Protein AF-A0A5K0VWE5-F1 (afdb_monomer)

InterPro domains:
  IPR002036 Endoribonuclease YbeY [PF02130] (39-75)
  IPR002036 Endoribonuclease YbeY [PTHR46986] (1-84)
  IPR023091 Metalloprotease catalytic domain superfamily, predicted [G3DSA:3.40.390.30] (9-81)

Foldseek 3Di:
DLVVCCVVPVVVSVVVVVVVQQPDQDDDPDPVCRDPVPDPDDDDDDDDDDFVVQLVVCCVPVVHNGGDPDDDDDPDDPPPPPDD

Solvent-accessible surface area (backbone atoms only — not comparable to full-atom values): 5777 Å² total; per-residue (Å²): 107,67,72,56,38,41,75,76,39,47,70,60,36,48,51,56,55,57,68,52,51,83,84,51,94,78,85,55,96,53,78,87,59,82,58,80,83,78,49,82,73,86,88,86,88,86,83,91,76,52,61,74,58,41,15,54,51,32,26,77,74,70,73,35,90,47,60,64,97,76,84,88,80,83,86,78,57,91,91,65,80,74,84,116

Radius of gyration: 14.91 Å; Cα contacts (8 Å, |Δi|>4): 43; chains: 1; bounding box: 30×31×34 Å

Mean predicted aligned error: 7.38 Å

Sequence (84 aa):
SIAEILRLNAPMAMKIAFDGLKDSDYKTRDRTINDVGNFEKAELSIMLCNDNFIRKLNKDWRDEDHATDVLSMSQHIPGFDLPI

Organism: NCBI:txid210225

Secondary structure (DSSP, 8-state):
-HHHHHHH-HHHHHHHHHHTTTT-----SSTT-S-GGG-S----------HHHHHHHHHHHHS--S--S--------TT-----

pLDDT: mean 79.77, std 12.22, range [45.62, 97.88]

Structure (mmCIF, N/CA/C/O backbone):
data_AF-A0A5K0VWE5-F1
#
_entry.id   AF-A0A5K0VWE5-F1
#
loop_
_atom_site.group_PDB
_atom_site.id
_atom_site.type_symbol
_atom_site.label_atom_id
_atom_site.label_alt_id
_atom_site.label_comp_id
_atom_site.label_asym_id
_atom_site.label_entity_id
_atom_site.label_seq_id
_atom_site.pdbx_PDB_ins_code
_atom_site.Cartn_x
_atom_site.Cartn_y
_atom_site.Cartn_z
_atom_site.occupancy
_atom_site.B_iso_or_equiv
_atom_site.auth_seq_id
_atom_site.auth_comp_id
_atom_site.auth_asym_id
_atom_site.auth_atom_id
_atom_site.pdbx_PDB_model_num
ATOM 1 N N . SER A 1 1 ? 4.149 15.610 3.302 1.00 66.31 1 SER A N 1
ATOM 2 C CA . SER A 1 1 ? 3.663 14.239 3.009 1.00 66.31 1 SER A CA 1
ATOM 3 C C . SER A 1 1 ? 4.015 13.299 4.162 1.00 66.31 1 SER A C 1
ATOM 5 O O . SER A 1 1 ? 5.057 1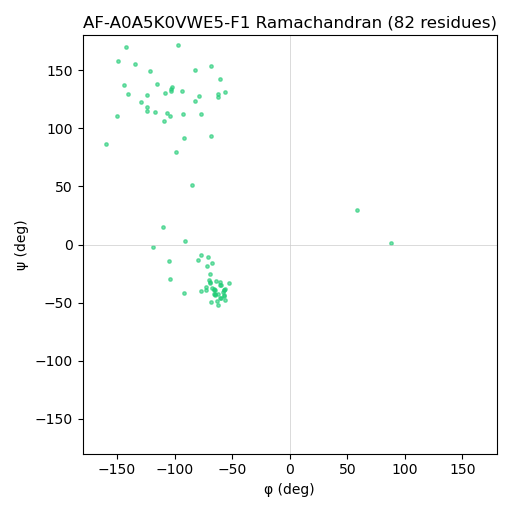3.500 4.776 1.00 66.31 1 SER A O 1
ATOM 7 N N . ILE A 1 2 ? 3.210 12.264 4.461 1.00 66.75 2 ILE A N 1
ATOM 8 C CA . ILE A 1 2 ? 3.577 11.210 5.442 1.00 66.75 2 ILE A CA 1
ATOM 9 C C . ILE A 1 2 ? 4.951 10.600 5.115 1.00 66.75 2 ILE A C 1
ATOM 11 O O . ILE A 1 2 ? 5.719 10.313 6.027 1.00 66.75 2 ILE A O 1
ATOM 15 N N . ALA A 1 3 ? 5.310 10.503 3.830 1.00 69.19 3 ALA A N 1
ATOM 16 C CA . ALA A 1 3 ? 6.623 10.033 3.385 1.00 69.19 3 ALA A CA 1
ATOM 17 C C . ALA A 1 3 ? 7.796 10.901 3.885 1.00 69.19 3 ALA A C 1
ATOM 19 O O . ALA A 1 3 ? 8.877 10.387 4.161 1.00 69.19 3 ALA A O 1
ATOM 20 N N . GLU A 1 4 ? 7.597 12.210 4.044 1.00 74.81 4 GLU A N 1
ATOM 21 C CA . GLU A 1 4 ? 8.627 13.115 4.573 1.00 74.81 4 GLU A CA 1
ATOM 22 C C . GLU A 1 4 ? 8.755 12.971 6.091 1.00 74.81 4 GLU A C 1
ATOM 24 O O . GLU A 1 4 ? 9.866 12.923 6.613 1.00 74.81 4 GLU A O 1
ATOM 29 N N . ILE A 1 5 ? 7.628 12.816 6.796 1.00 79.62 5 ILE A N 1
ATOM 30 C CA . ILE A 1 5 ? 7.627 12.569 8.244 1.00 79.62 5 ILE A CA 1
ATOM 31 C C . ILE A 1 5 ? 8.255 11.203 8.539 1.00 79.62 5 ILE A C 1
ATOM 33 O O . ILE A 1 5 ? 9.042 11.096 9.470 1.00 79.62 5 ILE A O 1
ATOM 37 N N . LEU A 1 6 ? 8.002 10.184 7.711 1.00 78.12 6 LEU A N 1
ATOM 38 C CA . LEU A 1 6 ? 8.642 8.867 7.807 1.00 78.12 6 LEU A CA 1
ATOM 39 C C . LEU A 1 6 ? 10.172 8.945 7.744 1.00 78.12 6 LEU A C 1
ATOM 41 O O . LEU A 1 6 ? 10.844 8.230 8.483 1.00 78.12 6 LEU A O 1
ATOM 45 N N . ARG A 1 7 ? 10.726 9.818 6.891 1.00 78.06 7 ARG A N 1
ATOM 46 C CA . ARG A 1 7 ? 12.182 10.018 6.771 1.00 78.06 7 ARG A CA 1
ATOM 47 C C . ARG A 1 7 ? 12.791 10.707 7.992 1.00 78.06 7 ARG A C 1
ATOM 49 O O . ARG A 1 7 ? 13.953 10.467 8.296 1.00 78.06 7 ARG A O 1
ATOM 56 N N . LEU A 1 8 ? 12.028 11.567 8.664 1.00 84.50 8 LEU A N 1
ATOM 57 C CA . LEU A 1 8 ? 12.501 12.360 9.802 1.00 84.50 8 LEU A CA 1
ATOM 58 C C . LEU A 1 8 ? 12.261 11.662 11.147 1.00 84.50 8 LEU A C 1
ATOM 60 O O . LEU A 1 8 ? 13.104 11.720 12.037 1.00 84.50 8 LEU A O 1
ATOM 64 N N . ASN A 1 9 ? 11.094 11.038 11.314 1.00 85.88 9 ASN A N 1
ATOM 65 C CA . ASN A 1 9 ? 10.632 10.429 12.555 1.00 85.88 9 ASN A CA 1
ATOM 66 C C . ASN A 1 9 ? 9.534 9.387 12.269 1.00 85.88 9 ASN A C 1
ATOM 68 O O . ASN A 1 9 ? 8.334 9.680 12.311 1.00 85.88 9 ASN A O 1
ATOM 72 N N . ALA A 1 10 ? 9.958 8.153 11.987 1.00 80.81 10 ALA A N 1
ATOM 73 C CA . ALA A 1 10 ? 9.051 7.049 11.687 1.00 80.81 10 ALA A CA 1
ATOM 74 C C . ALA A 1 10 ? 8.016 6.772 12.804 1.00 80.81 10 ALA A C 1
ATOM 76 O O . ALA A 1 10 ? 6.838 6.651 12.466 1.00 80.81 10 ALA A O 1
ATOM 77 N N . PRO A 1 11 ? 8.370 6.750 14.110 1.00 83.31 11 PRO A N 1
ATOM 78 C CA . PRO A 1 11 ? 7.379 6.578 15.177 1.00 83.31 11 PRO A CA 1
ATOM 79 C C . PRO A 1 11 ? 6.266 7.636 15.172 1.00 83.31 11 PRO A C 1
ATOM 81 O O . PRO A 1 11 ? 5.090 7.298 15.303 1.00 83.31 11 PRO A O 1
ATOM 84 N N . MET A 1 12 ? 6.611 8.913 14.978 1.00 86.25 12 MET A N 1
ATO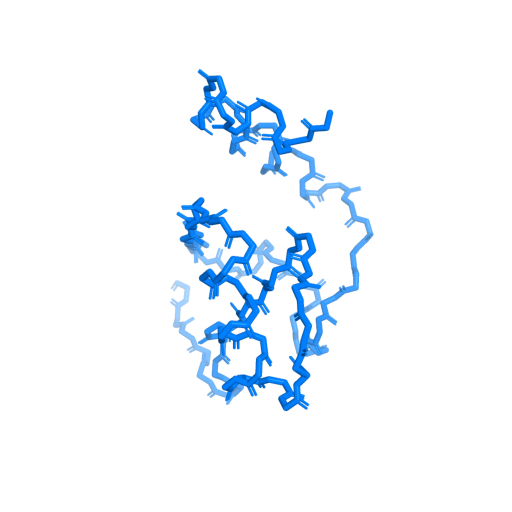M 85 C CA . MET A 1 12 ? 5.619 9.991 14.910 1.00 86.25 12 MET A CA 1
ATOM 86 C C . MET A 1 12 ? 4.717 9.849 13.678 1.00 86.25 12 MET A C 1
ATOM 88 O O . MET A 1 12 ? 3.502 10.006 13.788 1.00 86.25 12 MET A O 1
ATOM 92 N N . ALA A 1 13 ? 5.292 9.518 12.517 1.00 83.25 13 ALA A N 1
ATOM 93 C CA . ALA A 1 13 ? 4.520 9.267 11.303 1.00 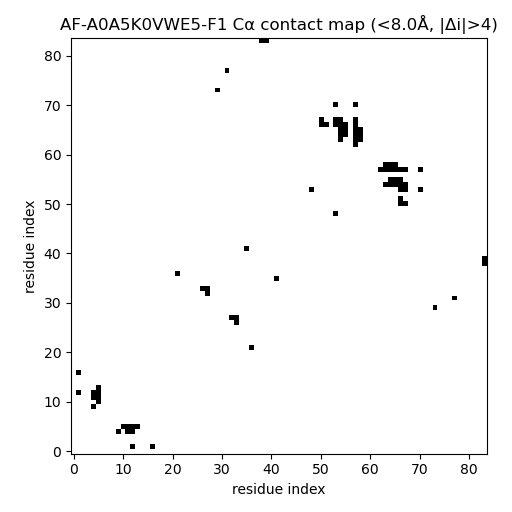83.25 13 ALA A CA 1
ATOM 94 C C . ALA A 1 13 ? 3.501 8.134 11.499 1.00 83.25 13 ALA A C 1
ATOM 96 O O . ALA A 1 13 ? 2.360 8.264 11.059 1.00 83.25 13 ALA A O 1
ATOM 97 N N . MET A 1 14 ? 3.893 7.058 12.196 1.00 81.31 14 MET A N 1
ATOM 98 C CA . MET A 1 14 ? 2.995 5.942 12.518 1.00 81.31 14 MET A CA 1
ATOM 99 C C . MET A 1 14 ? 1.851 6.393 13.411 1.00 81.31 14 MET A C 1
ATOM 101 O O . MET A 1 14 ? 0.697 6.122 13.099 1.00 81.31 14 MET A O 1
ATOM 105 N N . LYS A 1 15 ? 2.157 7.120 14.490 1.00 82.88 15 LYS A N 1
ATOM 106 C CA . LYS A 1 15 ? 1.133 7.626 15.405 1.00 82.88 15 LYS A CA 1
ATOM 107 C C . LYS A 1 15 ? 0.093 8.472 14.668 1.00 82.88 15 LYS A C 1
ATOM 109 O O . LYS A 1 15 ? -1.094 8.233 14.824 1.00 82.88 15 LYS A O 1
ATOM 114 N N . ILE A 1 16 ? 0.533 9.405 13.821 1.00 81.31 16 ILE A N 1
ATOM 115 C CA . ILE A 1 16 ? -0.371 10.256 13.032 1.00 81.31 16 ILE A CA 1
ATOM 116 C C . ILE A 1 16 ? -1.230 9.415 12.074 1.00 81.31 16 ILE A C 1
ATOM 118 O O . ILE A 1 16 ? -2.426 9.666 11.949 1.00 81.31 16 ILE A O 1
ATOM 122 N N . ALA A 1 17 ? -0.637 8.420 11.407 1.00 78.88 17 ALA A N 1
ATOM 123 C CA . ALA A 1 17 ? -1.362 7.550 10.484 1.00 78.88 17 ALA A CA 1
ATOM 124 C C . ALA A 1 17 ? -2.423 6.692 11.198 1.00 78.88 17 ALA A C 1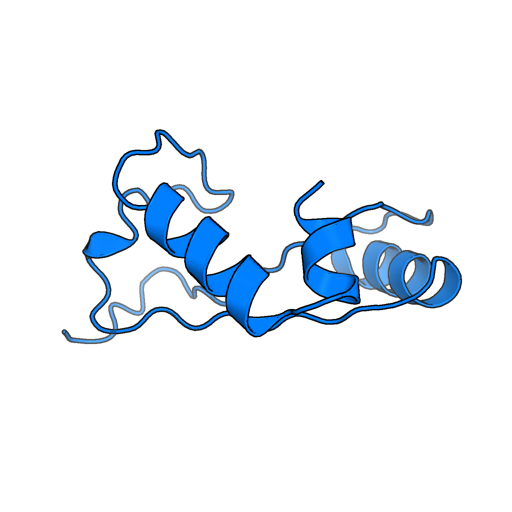
ATOM 126 O O . ALA A 1 17 ? -3.542 6.587 10.704 1.00 78.88 17 ALA A O 1
ATOM 127 N N . PHE A 1 18 ? -2.098 6.117 12.361 1.00 78.12 18 PHE A N 1
ATOM 128 C CA . PHE A 1 18 ? -3.038 5.303 13.139 1.00 78.12 18 PHE 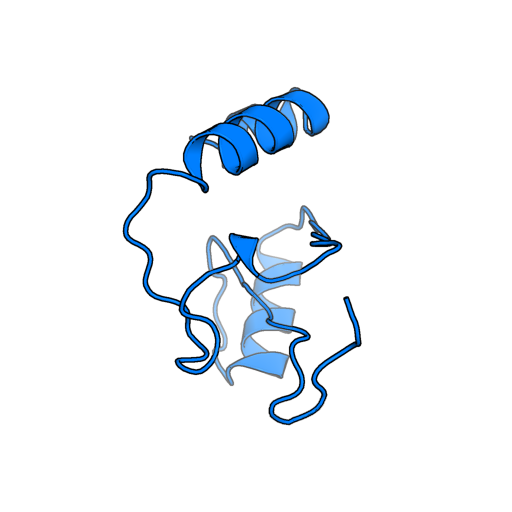A CA 1
ATOM 129 C C . PHE A 1 18 ? -4.123 6.135 13.827 1.00 78.12 18 PHE A C 1
ATOM 131 O O . PHE A 1 18 ? -5.282 5.727 13.804 1.00 78.12 18 PHE A O 1
ATOM 138 N N . ASP A 1 19 ? -3.785 7.313 14.367 1.00 78.88 19 ASP A N 1
ATOM 139 C CA . ASP A 1 19 ? -4.770 8.226 14.968 1.00 78.88 19 ASP A CA 1
ATOM 140 C C . ASP A 1 19 ? -5.835 8.637 13.92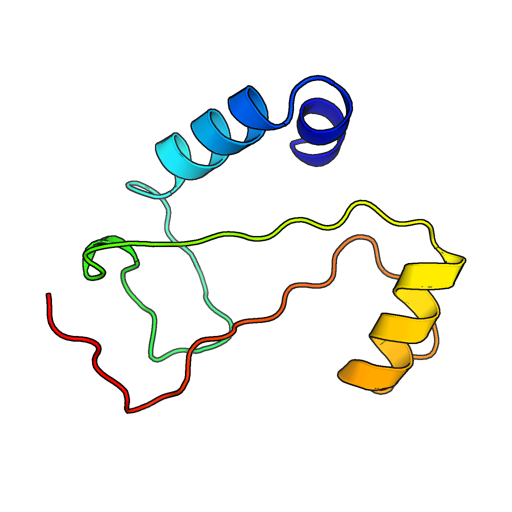7 1.00 78.88 19 ASP A C 1
ATOM 142 O O . ASP A 1 19 ? -7.010 8.756 14.260 1.00 78.88 19 ASP A O 1
ATOM 146 N N . GLY A 1 20 ? -5.449 8.793 12.653 1.00 75.44 20 GLY A N 1
ATOM 147 C CA . GLY A 1 20 ? -6.371 9.116 11.558 1.00 75.44 20 GLY A CA 1
ATOM 148 C C . GLY A 1 20 ? -7.175 7.938 10.991 1.00 75.44 20 GLY A C 1
ATOM 149 O O . GLY A 1 20 ? -8.124 8.173 10.248 1.00 75.44 20 GLY A O 1
ATO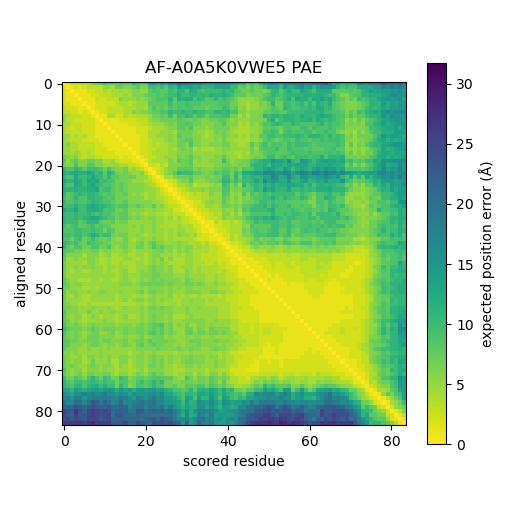M 150 N N . LEU A 1 21 ? -6.825 6.685 11.308 1.00 76.06 21 LEU A N 1
ATOM 151 C CA . LEU A 1 21 ? -7.459 5.503 10.708 1.00 76.06 21 LEU A CA 1
ATOM 152 C C . LEU A 1 21 ? -8.882 5.273 11.238 1.00 76.06 21 LEU A C 1
ATOM 154 O O . LEU A 1 21 ? -9.765 4.884 10.475 1.00 76.06 21 LEU A O 1
ATOM 158 N N . LYS A 1 22 ? -9.100 5.545 12.531 1.00 67.31 22 LYS A N 1
ATOM 159 C CA . LYS A 1 22 ? -10.346 5.254 13.257 1.00 67.31 22 LYS A CA 1
ATOM 160 C C . LYS A 1 22 ? -11.577 5.962 12.681 1.00 67.31 22 LYS A C 1
ATOM 162 O O . LYS A 1 22 ? -12.658 5.387 12.686 1.00 67.31 22 LYS A O 1
ATOM 167 N N . ASP A 1 23 ? -11.396 7.176 12.169 1.00 69.25 23 ASP A N 1
ATOM 168 C CA . ASP A 1 23 ? -12.491 8.037 11.702 1.00 69.25 23 ASP A CA 1
ATOM 169 C C . ASP A 1 23 ? -12.498 8.207 10.170 1.00 69.25 23 ASP A C 1
ATOM 171 O O . ASP A 1 23 ? -13.131 9.121 9.640 1.00 69.25 23 ASP A O 1
ATOM 175 N N . SER A 1 24 ? -11.757 7.362 9.442 1.00 70.31 24 SER A N 1
ATOM 176 C CA . SER A 1 24 ? -11.595 7.488 7.990 1.00 70.31 24 SER A CA 1
ATOM 177 C C . SER A 1 24 ? -12.458 6.500 7.207 1.00 70.31 24 SER A C 1
ATOM 179 O O . SER A 1 24 ? -12.481 5.310 7.506 1.00 70.31 24 SER A O 1
ATOM 181 N N . ASP A 1 25 ? -13.104 6.983 6.144 1.00 75.12 25 ASP A N 1
ATOM 182 C CA . ASP A 1 25 ? -13.636 6.122 5.086 1.00 75.12 25 ASP A CA 1
ATOM 183 C C . ASP A 1 25 ? -12.473 5.669 4.194 1.00 75.12 25 ASP A C 1
ATOM 185 O O . ASP A 1 25 ? -11.881 6.472 3.465 1.00 75.12 25 ASP A O 1
ATOM 189 N N . TYR A 1 26 ? -12.140 4.378 4.218 1.00 73.94 26 TYR A N 1
ATOM 190 C CA . TYR A 1 26 ? -11.086 3.809 3.377 1.00 73.94 26 TYR A CA 1
ATOM 191 C C . TYR A 1 26 ? -11.598 2.694 2.473 1.00 73.94 26 TYR A C 1
ATOM 193 O O . TYR A 1 26 ? -12.518 1.944 2.784 1.00 73.94 26 TYR A O 1
ATOM 201 N N . LYS A 1 27 ? -10.951 2.579 1.310 1.00 71.69 27 LYS A N 1
ATOM 202 C CA . LYS A 1 27 ? -11.123 1.451 0.395 1.00 71.69 27 LYS A CA 1
ATOM 203 C C . LYS A 1 27 ? -9.880 0.586 0.470 1.00 71.69 27 LYS A C 1
ATOM 205 O O . LYS A 1 27 ? -8.796 0.999 0.063 1.00 71.69 27 LYS A O 1
ATOM 210 N N . THR A 1 28 ? -10.047 -0.617 0.983 1.00 73.62 28 THR A N 1
ATOM 211 C CA . THR A 1 28 ? -9.027 -1.661 0.983 1.00 73.62 28 THR A CA 1
ATOM 212 C C . THR A 1 28 ? -9.017 -2.375 -0.363 1.00 73.62 28 THR A C 1
ATOM 214 O O . THR A 1 28 ? -10.019 -2.458 -1.080 1.00 73.62 28 THR A O 1
ATOM 217 N N . ARG A 1 29 ? -7.840 -2.879 -0.746 1.00 72.00 29 ARG A N 1
ATOM 218 C CA . ARG A 1 29 ? -7.709 -3.695 -1.960 1.00 72.00 29 ARG A CA 1
ATOM 219 C C . ARG A 1 29 ? -8.400 -5.049 -1.786 1.00 72.00 29 ARG A C 1
ATOM 221 O O . ARG A 1 29 ? -8.948 -5.575 -2.750 1.00 72.00 29 ARG A O 1
ATOM 228 N N . ASP A 1 30 ? -8.378 -5.575 -0.563 1.00 73.19 30 ASP A N 1
ATOM 229 C CA . ASP A 1 30 ? -9.175 -6.726 -0.163 1.00 73.19 30 ASP A CA 1
ATOM 230 C C . ASP A 1 30 ? -10.501 -6.266 0.443 1.00 73.19 30 ASP A C 1
ATOM 232 O O . ASP A 1 30 ? -10.527 -5.681 1.522 1.00 73.19 30 ASP A O 1
ATOM 236 N N . ARG A 1 31 ? -11.601 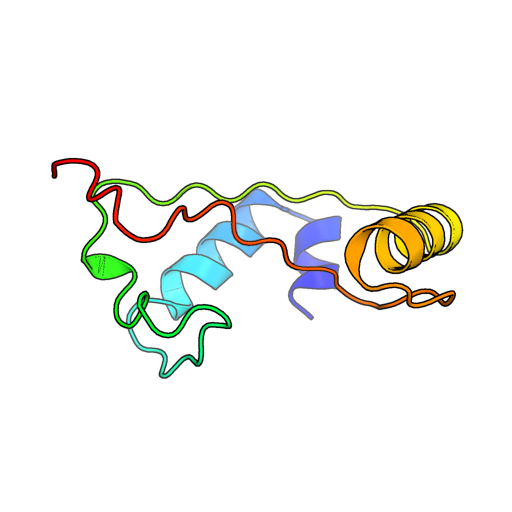-6.540 -0.259 1.00 75.81 31 ARG A N 1
ATOM 237 C CA . ARG A 1 31 ? -12.941 -6.092 0.136 1.00 75.81 31 ARG A CA 1
ATOM 238 C C . ARG A 1 31 ? -13.488 -6.821 1.364 1.00 75.81 31 ARG A C 1
ATOM 240 O O . ARG A 1 31 ? -14.522 -6.397 1.871 1.00 75.81 31 ARG A O 1
ATOM 247 N N . THR A 1 32 ? -12.842 -7.895 1.823 1.00 74.62 32 THR A N 1
ATOM 248 C CA . THR A 1 32 ? -13.195 -8.547 3.093 1.00 74.62 32 THR A CA 1
ATOM 249 C C . THR A 1 32 ? -12.832 -7.676 4.297 1.00 74.62 32 THR A C 1
ATOM 251 O O . THR A 1 32 ? -13.480 -7.773 5.334 1.00 74.62 32 THR A O 1
ATOM 254 N N . ILE A 1 33 ? -11.846 -6.784 4.154 1.00 75.31 33 ILE A N 1
ATOM 255 C CA . ILE A 1 33 ? -11.393 -5.879 5.211 1.00 75.31 33 ILE A CA 1
ATOM 256 C C . ILE A 1 33 ? -12.177 -4.574 5.090 1.00 75.31 33 ILE A C 1
ATOM 258 O O . ILE A 1 33 ? -11.782 -3.675 4.351 1.00 75.31 33 ILE A O 1
ATOM 262 N N . ASN A 1 34 ? -13.300 -4.469 5.792 1.00 74.75 34 ASN A N 1
ATOM 263 C CA . ASN A 1 34 ? -14.132 -3.261 5.824 1.00 74.75 34 ASN A CA 1
ATOM 264 C C . ASN A 1 34 ? -14.004 -2.461 7.130 1.00 74.75 34 ASN A C 1
ATOM 266 O O . ASN A 1 34 ? -14.417 -1.307 7.159 1.00 74.75 34 ASN A O 1
ATOM 270 N N . ASP A 1 35 ? -13.415 -3.053 8.171 1.00 75.50 35 ASP A N 1
ATOM 271 C CA . ASP A 1 35 ? -13.160 -2.402 9.453 1.00 75.50 35 ASP A CA 1
ATOM 272 C C . ASP A 1 35 ? -11.902 -2.989 10.120 1.00 75.50 35 ASP A C 1
ATOM 274 O O . ASP A 1 35 ? -11.879 -4.140 10.559 1.00 75.50 35 ASP A O 1
ATOM 278 N N . VAL A 1 36 ? -10.834 -2.190 10.183 1.00 73.94 36 VAL A N 1
ATOM 279 C CA . VAL A 1 36 ? -9.559 -2.543 10.828 1.00 73.94 36 VAL A CA 1
ATOM 280 C C . VAL A 1 36 ? -9.693 -2.571 12.360 1.00 73.94 36 VAL A C 1
ATOM 282 O O . VAL A 1 36 ? -8.886 -3.209 13.030 1.00 73.94 36 VAL A O 1
ATOM 285 N N . GLY A 1 37 ? -10.725 -1.939 12.930 1.00 73.31 37 GLY A N 1
ATOM 286 C CA . GLY A 1 37 ? -11.025 -1.982 14.363 1.00 73.31 37 GLY A CA 1
ATOM 287 C C . GLY A 1 37 ? -11.467 -3.358 14.870 1.00 73.31 37 GLY A C 1
ATOM 288 O O . GLY A 1 37 ? -11.420 -3.596 16.074 1.00 73.31 37 GLY A O 1
ATOM 289 N N . ASN A 1 38 ? -11.843 -4.276 13.972 1.00 74.62 38 ASN A N 1
ATOM 290 C CA . ASN A 1 38 ? -12.229 -5.646 14.325 1.00 74.62 38 ASN A CA 1
ATOM 291 C C . ASN A 1 38 ? -11.042 -6.570 14.635 1.00 74.62 38 ASN A C 1
ATOM 293 O O . ASN A 1 38 ? -11.251 -7.695 15.084 1.00 74.62 38 ASN A O 1
ATOM 297 N N . PHE A 1 39 ? -9.807 -6.133 14.385 1.00 75.94 39 PHE A N 1
ATOM 298 C CA . PHE A 1 39 ? -8.616 -6.929 14.670 1.00 75.94 39 PHE A CA 1
ATOM 299 C C . PHE A 1 39 ? -8.069 -6.586 16.057 1.00 75.94 39 PHE A C 1
ATOM 301 O O . PHE A 1 39 ? -7.851 -5.416 16.365 1.00 75.94 39 PHE A O 1
ATOM 308 N N . GLU A 1 40 ? -7.772 -7.608 16.868 1.00 74.50 40 GLU A N 1
ATOM 309 C CA . GLU A 1 40 ? -7.114 -7.435 18.176 1.00 74.50 40 GLU A CA 1
ATOM 310 C C . GLU A 1 40 ? -5.763 -6.714 18.027 1.00 74.50 40 GLU A C 1
ATOM 312 O O . GLU A 1 40 ? -5.39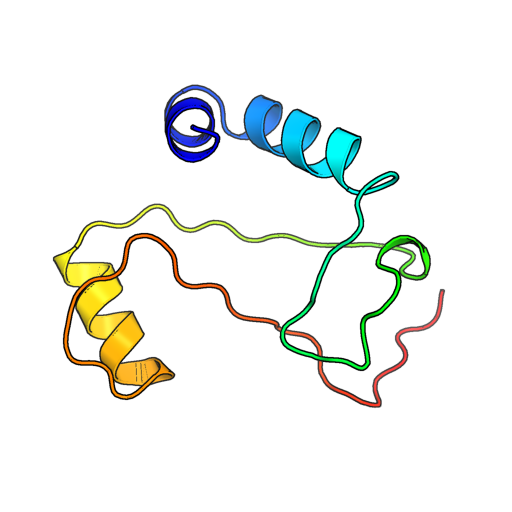2 -5.847 18.821 1.00 74.50 40 GLU A O 1
ATOM 317 N N . LYS A 1 41 ? -5.031 -7.048 16.957 1.00 75.12 41 LYS A N 1
ATOM 318 C CA . LYS A 1 41 ? -3.717 -6.494 16.652 1.00 75.12 41 LYS A CA 1
ATOM 319 C C . LYS A 1 41 ? -3.567 -6.238 15.157 1.00 75.12 41 LYS A C 1
ATOM 321 O O . LYS A 1 41 ? -3.755 -7.135 14.340 1.00 75.12 41 LYS A O 1
ATOM 326 N N . ALA A 1 42 ? -3.143 -5.025 14.813 1.00 75.44 42 ALA A N 1
ATOM 327 C CA . ALA A 1 42 ? -2.707 -4.669 13.469 1.00 75.44 42 ALA A CA 1
ATOM 328 C C . ALA A 1 42 ? -1.186 -4.470 13.454 1.00 75.44 42 ALA A C 1
ATOM 330 O O . ALA A 1 42 ? -0.634 -3.744 14.283 1.00 75.44 42 ALA A O 1
ATOM 331 N N . GLU A 1 43 ? -0.506 -5.100 12.500 1.00 79.25 43 GLU A N 1
ATOM 332 C CA . GLU A 1 43 ? 0.936 -4.955 12.302 1.00 79.25 43 GLU A CA 1
ATOM 333 C C . GLU A 1 43 ? 1.224 -4.302 10.949 1.00 79.25 43 GLU A C 1
ATOM 335 O O . GLU A 1 43 ? 0.604 -4.628 9.936 1.00 79.25 43 GLU A O 1
ATOM 340 N N . LEU A 1 44 ? 2.183 -3.375 10.927 1.00 79.81 44 LEU A N 1
ATOM 341 C CA . LEU A 1 44 ? 2.609 -2.670 9.721 1.00 79.81 44 LEU A CA 1
ATOM 342 C C . LEU A 1 44 ? 4.131 -2.741 9.592 1.00 79.81 44 LEU A C 1
ATOM 344 O O . LEU A 1 44 ? 4.862 -2.281 10.468 1.00 79.81 44 LEU A O 1
ATOM 348 N N . SER A 1 45 ? 4.603 -3.285 8.471 1.00 84.12 45 SER A N 1
ATOM 349 C CA . SER A 1 45 ? 6.016 -3.266 8.081 1.00 84.12 45 SER A CA 1
ATOM 350 C C . SER A 1 45 ? 6.245 -2.218 6.997 1.00 84.12 45 SER A C 1
ATOM 352 O O . SER A 1 45 ? 5.514 -2.180 6.008 1.00 84.12 45 SER A O 1
ATOM 354 N N . ILE A 1 46 ? 7.274 -1.381 7.161 1.00 83.31 46 ILE A N 1
ATOM 355 C CA . ILE A 1 46 ? 7.625 -0.324 6.203 1.00 83.31 46 ILE A CA 1
ATOM 356 C C . ILE A 1 46 ? 9.067 -0.496 5.761 1.00 83.31 46 ILE A C 1
ATOM 358 O O . ILE A 1 46 ? 9.978 -0.563 6.583 1.00 83.31 46 ILE A O 1
ATOM 362 N N . MET A 1 47 ? 9.267 -0.506 4.446 1.00 86.94 47 MET A N 1
ATOM 363 C CA . MET A 1 47 ? 10.582 -0.549 3.824 1.00 86.94 47 MET A CA 1
ATOM 364 C C . MET A 1 47 ? 10.799 0.725 3.014 1.00 86.94 47 MET A C 1
ATOM 366 O O . MET A 1 47 ? 10.128 0.963 2.011 1.00 86.94 47 MET A O 1
ATOM 370 N N . LEU A 1 48 ? 11.756 1.541 3.449 1.00 86.88 48 LEU A N 1
ATOM 371 C CA . LEU A 1 48 ? 12.233 2.672 2.663 1.00 86.88 48 LEU A CA 1
ATOM 372 C C . LEU A 1 48 ? 13.265 2.155 1.662 1.00 86.88 48 LEU A C 1
ATOM 374 O O . LEU A 1 48 ? 14.250 1.527 2.046 1.00 86.88 48 LEU A O 1
ATOM 378 N N . CYS A 1 49 ? 13.036 2.403 0.380 1.00 90.50 49 CYS A N 1
ATOM 379 C CA . CYS A 1 49 ? 13.904 1.934 -0.691 1.00 90.50 49 CYS A CA 1
ATOM 380 C C . CYS A 1 49 ? 14.016 2.987 -1.801 1.00 90.50 49 CYS A C 1
ATOM 382 O O . CYS A 1 49 ? 13.337 4.012 -1.768 1.00 90.50 49 CYS A O 1
ATOM 384 N N . ASN A 1 50 ? 14.938 2.765 -2.736 1.00 94.88 50 ASN A N 1
ATOM 385 C CA . ASN A 1 50 ? 15.143 3.638 -3.890 1.00 94.88 50 ASN A CA 1
ATOM 386 C C . ASN A 1 50 ? 14.414 3.107 -5.135 1.00 94.88 50 ASN A C 1
ATOM 388 O O . ASN A 1 50 ? 13.949 1.966 -5.156 1.00 94.88 50 ASN A O 1
ATOM 392 N N . ASP A 1 51 ? 14.388 3.918 -6.191 1.00 97.44 51 ASP A N 1
ATOM 393 C CA . ASP A 1 51 ? 13.693 3.631 -7.451 1.00 97.44 51 ASP A CA 1
ATOM 394 C C . ASP A 1 51 ? 14.137 2.316 -8.102 1.00 97.44 51 ASP A C 1
ATOM 396 O O . ASP A 1 51 ? 13.317 1.556 -8.616 1.00 97.44 51 ASP A O 1
ATOM 400 N N . ASN A 1 52 ? 15.435 2.002 -8.037 1.00 97.81 52 ASN A N 1
ATOM 401 C CA . ASN A 1 52 ? 15.972 0.758 -8.592 1.00 97.81 52 ASN A CA 1
ATOM 402 C C . ASN A 1 52 ? 15.417 -0.467 -7.860 1.00 97.81 52 ASN A C 1
ATOM 404 O O . ASN A 1 52 ? 15.055 -1.463 -8.489 1.00 97.81 52 ASN A O 1
ATOM 408 N N . PHE A 1 53 ? 15.347 -0.392 -6.530 1.00 97.12 53 PHE A N 1
ATOM 409 C CA . PHE A 1 53 ? 14.815 -1.465 -5.706 1.00 97.12 53 PHE A CA 1
ATOM 410 C C . PHE A 1 53 ? 13.306 -1.627 -5.923 1.00 97.12 53 PHE A C 1
ATOM 412 O O . PHE A 1 53 ? 12.844 -2.738 -6.191 1.00 97.12 53 PHE A O 1
ATOM 419 N N . ILE A 1 54 ? 12.538 -0.533 -5.854 1.00 97.25 54 ILE A N 1
ATOM 420 C CA . ILE A 1 54 ? 11.077 -0.607 -5.971 1.00 97.25 54 ILE A CA 1
ATOM 421 C C . ILE A 1 54 ? 10.625 -0.983 -7.383 1.00 97.25 54 ILE A C 1
ATOM 423 O O . ILE A 1 54 ? 9.653 -1.715 -7.503 1.00 97.25 54 ILE A O 1
ATOM 427 N N . ARG A 1 55 ? 11.347 -0.591 -8.445 1.00 97.88 55 ARG A N 1
ATOM 428 C CA . ARG A 1 55 ? 11.066 -1.047 -9.818 1.00 97.88 55 ARG A CA 1
ATOM 429 C C . ARG A 1 55 ? 11.171 -2.564 -9.941 1.00 97.88 55 ARG A C 1
ATOM 431 O O . ARG A 1 55 ? 10.292 -3.186 -10.530 1.00 97.88 55 ARG A O 1
ATOM 438 N N . LYS A 1 56 ? 12.229 -3.165 -9.380 1.00 97.69 56 LYS A N 1
ATOM 439 C CA . LYS A 1 56 ? 12.388 -4.626 -9.391 1.00 97.69 56 LYS A CA 1
ATOM 440 C C . LYS A 1 56 ? 11.222 -5.296 -8.665 1.00 97.69 56 LYS A C 1
ATOM 442 O O . LYS A 1 56 ? 10.622 -6.218 -9.198 1.00 97.69 56 LYS A O 1
ATOM 447 N N . LEU A 1 57 ? 10.860 -4.776 -7.493 1.00 95.38 57 LEU A N 1
ATOM 448 C CA . LEU A 1 57 ? 9.744 -5.305 -6.714 1.00 95.38 57 LEU A CA 1
ATOM 449 C C . LEU A 1 57 ? 8.394 -5.130 -7.431 1.00 95.38 57 LEU A C 1
ATOM 451 O O . LEU A 1 57 ? 7.567 -6.034 -7.393 1.00 95.38 57 LEU A O 1
ATOM 455 N N . ASN A 1 58 ? 8.175 -3.998 -8.105 1.00 95.88 58 ASN A N 1
ATOM 456 C CA . ASN A 1 58 ? 6.948 -3.728 -8.853 1.00 95.88 58 ASN A CA 1
ATOM 457 C C . ASN A 1 58 ? 6.799 -4.677 -10.047 1.00 95.88 58 ASN A C 1
ATOM 459 O O . ASN A 1 58 ? 5.717 -5.212 -10.278 1.00 95.88 58 ASN A O 1
ATOM 463 N N . LYS A 1 59 ? 7.906 -4.975 -10.734 1.00 96.75 59 LYS A N 1
ATOM 464 C CA . LYS A 1 59 ? 7.941 -6.004 -11.771 1.00 96.75 59 LYS A CA 1
ATOM 465 C C . LYS A 1 59 ? 7.621 -7.382 -11.199 1.00 96.75 59 LYS A C 1
ATOM 467 O O . LYS A 1 59 ? 6.712 -8.039 -11.684 1.00 96.75 59 LYS A O 1
ATOM 472 N N . ASP A 1 60 ? 8.310 -7.789 -10.138 1.00 94.62 60 ASP A N 1
ATOM 473 C CA . ASP A 1 60 ? 8.153 -9.130 -9.566 1.00 94.62 60 ASP A CA 1
ATOM 474 C C . ASP A 1 60 ? 6.732 -9.371 -9.005 1.00 94.62 60 ASP A C 1
ATOM 476 O O . ASP A 1 60 ? 6.242 -10.497 -9.036 1.00 94.62 60 ASP A O 1
ATOM 480 N N . TRP A 1 61 ? 6.054 -8.328 -8.506 1.00 89.56 61 TRP A N 1
ATOM 481 C CA . TRP A 1 61 ? 4.750 -8.457 -7.835 1.00 89.56 61 TRP A CA 1
ATOM 482 C C . TRP A 1 61 ? 3.534 -8.022 -8.654 1.00 89.56 61 TRP A C 1
ATOM 484 O O . TRP A 1 61 ? 2.434 -8.519 -8.405 1.00 89.56 61 TRP A O 1
ATOM 494 N N . ARG A 1 62 ? 3.686 -7.059 -9.567 1.00 89.94 62 ARG A N 1
ATOM 495 C CA . ARG A 1 62 ? 2.591 -6.516 -10.391 1.00 89.94 62 ARG A CA 1
ATOM 496 C C . ARG A 1 62 ? 2.802 -6.720 -11.889 1.00 89.94 62 ARG A C 1
ATOM 498 O O . ARG A 1 62 ? 1.927 -6.333 -12.653 1.00 89.94 62 ARG A O 1
ATOM 505 N N . ASP A 1 63 ? 3.929 -7.308 -12.293 1.00 95.69 63 ASP A N 1
ATOM 506 C CA . ASP A 1 63 ? 4.374 -7.383 -13.691 1.00 95.69 63 ASP A CA 1
ATOM 507 C C . ASP A 1 63 ? 4.546 -5.993 -14.341 1.00 95.69 63 ASP A C 1
ATOM 509 O O . ASP A 1 63 ? 4.387 -5.795 -15.542 1.00 95.69 63 ASP A O 1
ATOM 513 N N . GLU A 1 64 ? 4.887 -4.990 -13.525 1.00 96.19 64 GLU A N 1
ATOM 514 C CA . GLU A 1 64 ? 5.049 -3.600 -13.949 1.00 96.19 64 GLU A CA 1
ATOM 515 C C . GLU A 1 64 ? 6.525 -3.171 -13.935 1.00 96.19 64 GLU A C 1
ATOM 517 O O . GLU A 1 64 ? 7.107 -2.903 -12.884 1.00 96.19 64 GLU A O 1
ATOM 522 N N . ASP A 1 65 ? 7.143 -3.035 -15.113 1.00 97.50 65 ASP A N 1
ATOM 523 C CA . ASP A 1 65 ? 8.582 -2.746 -15.245 1.00 97.50 65 ASP A CA 1
ATOM 524 C C . ASP A 1 65 ? 8.935 -1.244 -15.154 1.00 97.50 65 ASP A C 1
ATOM 526 O O . ASP A 1 65 ? 9.631 -0.681 -16.002 1.00 97.50 65 ASP A O 1
ATOM 530 N N . HIS A 1 66 ? 8.451 -0.581 -14.106 1.00 97.88 66 HIS A N 1
ATOM 531 C CA . HIS A 1 66 ? 8.763 0.812 -13.782 1.00 97.88 66 HIS A CA 1
ATOM 532 C C . HIS A 1 66 ? 8.719 1.046 -12.266 1.00 97.88 66 HIS A C 1
ATOM 534 O O . HIS A 1 66 ? 8.121 0.269 -11.519 1.00 97.88 66 HIS A O 1
ATOM 540 N N . ALA A 1 67 ? 9.405 2.093 -11.798 1.00 97.50 67 ALA A N 1
ATOM 541 C CA . ALA A 1 67 ? 9.331 2.504 -10.399 1.00 97.50 67 ALA A CA 1
ATOM 542 C C . ALA A 1 67 ? 7.939 3.074 -10.077 1.00 97.50 67 ALA A C 1
ATOM 544 O O . ALA A 1 67 ? 7.261 3.610 -10.952 1.00 97.50 67 ALA A O 1
ATOM 545 N N . THR A 1 68 ? 7.542 2.973 -8.812 1.00 94.56 68 THR A N 1
ATOM 546 C CA . THR A 1 68 ? 6.317 3.562 -8.260 1.00 94.56 68 THR A CA 1
ATOM 547 C C . THR A 1 68 ? 6.654 4.244 -6.940 1.00 94.56 68 THR A C 1
ATOM 549 O O . THR A 1 68 ? 7.612 3.851 -6.276 1.00 94.56 68 THR A O 1
ATOM 552 N N . ASP A 1 69 ? 5.862 5.235 -6.539 1.00 90.56 69 ASP A N 1
ATOM 553 C CA . ASP A 1 69 ? 6.076 5.962 -5.286 1.00 90.56 69 ASP A CA 1
ATOM 554 C C . ASP A 1 69 ? 5.839 5.070 -4.060 1.00 90.56 69 ASP A C 1
ATOM 556 O O . ASP A 1 69 ? 6.531 5.176 -3.046 1.00 90.56 69 ASP A O 1
ATOM 560 N N . VAL A 1 70 ? 4.835 4.189 -4.142 1.00 89.00 70 VAL A N 1
ATOM 561 C CA . VAL A 1 70 ? 4.423 3.299 -3.052 1.00 89.00 70 VAL A CA 1
ATOM 562 C C . VAL A 1 70 ? 3.987 1.950 -3.608 1.00 89.00 70 VAL A C 1
ATOM 564 O O . VAL A 1 70 ? 3.218 1.858 -4.570 1.00 89.00 70 VAL A O 1
ATOM 567 N N . LEU A 1 71 ? 4.418 0.889 -2.931 1.00 89.38 71 LEU A N 1
ATOM 568 C CA . LEU A 1 71 ? 3.937 -0.467 -3.146 1.00 89.38 71 LEU A CA 1
ATOM 569 C C . LEU A 1 71 ? 3.407 -1.012 -1.815 1.00 89.38 71 LEU A C 1
ATOM 571 O O . LEU A 1 71 ? 4.154 -1.162 -0.852 1.00 89.38 71 LEU A O 1
ATOM 575 N N . SER A 1 72 ? 2.101 -1.278 -1.759 1.00 84.94 72 SER A N 1
ATOM 576 C CA . SER A 1 72 ? 1.437 -1.893 -0.609 1.00 84.94 72 SER A CA 1
ATOM 577 C C . SER A 1 72 ? 1.148 -3.371 -0.872 1.00 84.94 72 SER A C 1
ATOM 579 O O . SER A 1 72 ? 0.653 -3.745 -1.940 1.00 84.94 72 SER A O 1
ATOM 581 N N . MET A 1 73 ? 1.461 -4.211 0.114 1.00 81.69 73 MET A N 1
ATOM 582 C CA . MET A 1 73 ? 1.215 -5.652 0.092 1.00 81.69 73 MET A CA 1
ATOM 583 C C . MET A 1 73 ? 0.371 -6.017 1.311 1.00 81.69 73 MET A C 1
ATOM 585 O O . MET A 1 73 ? 0.802 -5.809 2.442 1.00 81.69 73 MET A O 1
ATOM 589 N N . SER A 1 74 ? -0.834 -6.540 1.080 1.00 75.94 74 SER A N 1
ATOM 590 C CA . SER A 1 74 ? -1.625 -7.134 2.157 1.00 75.94 74 SER A CA 1
ATOM 591 C C . SER A 1 74 ? -1.090 -8.533 2.431 1.00 75.94 74 SER A C 1
ATOM 593 O O . SER A 1 74 ? -0.961 -9.324 1.498 1.00 75.94 74 SER A O 1
ATOM 595 N N . GLN A 1 75 ? -0.788 -8.825 3.693 1.00 74.44 75 GLN A N 1
ATOM 596 C CA . GLN A 1 75 ? -0.501 -10.186 4.152 1.00 74.44 75 GLN A CA 1
ATOM 597 C C . GLN A 1 75 ? -1.766 -10.904 4.647 1.00 74.44 75 GLN A C 1
ATOM 599 O O . GLN A 1 75 ? -1.676 -12.032 5.120 1.00 74.44 75 GLN A O 1
ATOM 604 N N . HIS A 1 76 ? -2.939 -10.265 4.549 1.00 67.50 76 HIS A N 1
ATOM 605 C CA . HIS A 1 76 ? -4.199 -10.895 4.928 1.00 67.50 76 HIS A CA 1
ATOM 606 C C . HIS A 1 76 ? -4.472 -12.116 4.044 1.00 67.50 76 HIS A C 1
ATOM 608 O O . HIS A 1 76 ? -4.411 -12.030 2.816 1.00 67.50 76 HIS A O 1
ATOM 614 N N . ILE A 1 77 ? -4.781 -13.242 4.688 1.00 65.88 77 ILE A N 1
ATOM 615 C CA . ILE A 1 77 ? -5.197 -14.484 4.042 1.00 65.88 77 ILE A CA 1
ATOM 616 C C . ILE A 1 77 ? -6.713 -14.605 4.250 1.00 65.88 77 ILE A C 1
ATOM 618 O O . ILE A 1 77 ? -7.141 -14.832 5.385 1.00 65.88 77 ILE A O 1
ATOM 622 N N . PRO A 1 78 ? -7.532 -14.461 3.191 1.00 58.62 78 PRO A N 1
ATOM 623 C CA . PRO A 1 78 ? -8.982 -14.570 3.305 1.00 58.62 78 PRO A CA 1
ATOM 624 C C . PRO A 1 78 ? -9.400 -15.915 3.913 1.00 58.62 78 PRO A C 1
ATOM 626 O O . PRO A 1 78 ? -8.943 -16.968 3.467 1.00 58.62 78 PRO A O 1
ATOM 629 N N . GLY A 1 79 ? -10.282 -15.883 4.915 1.00 58.28 79 GLY A N 1
ATOM 630 C CA . GLY A 1 79 ? -10.802 -17.081 5.590 1.00 58.28 79 GLY A CA 1
ATOM 631 C C . GLY A 1 79 ? -9.969 -17.581 6.775 1.00 58.28 79 GLY A C 1
ATOM 632 O O . GLY A 1 79 ? -10.334 -18.585 7.383 1.00 58.28 79 GLY A O 1
ATOM 633 N N . PHE A 1 80 ? -8.879 -16.894 7.123 1.00 55.94 80 PHE A N 1
ATOM 634 C CA . PHE A 1 80 ? -8.173 -17.082 8.389 1.00 55.94 80 PHE A CA 1
ATOM 635 C C . PHE A 1 80 ? -8.621 -15.983 9.366 1.00 55.94 80 PHE A C 1
ATOM 637 O O . PHE A 1 80 ? -7.944 -14.969 9.534 1.00 55.94 80 PHE A O 1
ATOM 644 N N . ASP A 1 81 ? -9.797 -16.166 9.975 1.00 54.09 81 ASP A N 1
ATOM 645 C CA . ASP A 1 81 ? -10.231 -15.350 11.113 1.00 54.09 81 ASP A CA 1
ATOM 646 C C . ASP A 1 81 ? -9.320 -15.703 12.293 1.00 54.09 81 ASP A C 1
ATOM 648 O O . ASP A 1 81 ? -9.524 -16.700 12.991 1.00 54.09 81 ASP A O 1
ATOM 652 N N . LEU A 1 82 ? -8.237 -14.943 12.465 1.00 51.53 82 LEU A N 1
ATOM 653 C CA . LEU A 1 82 ? -7.422 -15.058 13.668 1.00 51.53 82 LEU A CA 1
ATOM 654 C C . LEU A 1 82 ? -8.312 -14.665 14.859 1.00 51.53 82 LEU A C 1
ATOM 656 O O . LEU A 1 82 ? -8.949 -13.611 14.796 1.00 51.53 82 LEU A O 1
ATOM 660 N N . PRO A 1 83 ? -8.420 -15.516 15.895 1.00 45.62 83 PRO A N 1
ATOM 661 C CA . PRO A 1 83 ? -9.288 -15.238 17.029 1.00 45.62 83 PRO A CA 1
ATOM 662 C C . PRO A 1 83 ? -8.856 -13.946 17.728 1.00 45.62 83 PRO A C 1
ATOM 664 O O . PRO A 1 83 ? -7.662 -13.663 17.819 1.00 45.62 83 PRO A O 1
ATOM 667 N N . ILE A 1 84 ? -9.866 -13.197 18.175 1.00 50.19 84 ILE A N 1
ATOM 668 C CA . ILE A 1 84 ? -9.763 -12.001 19.023 1.00 50.19 84 ILE A CA 1
ATOM 669 C C . ILE A 1 84 ? -9.373 -12.407 20.447 1.00 50.19 84 ILE A C 1
ATOM 671 O O . ILE A 1 84 ? -9.853 -13.480 20.891 1.00 50.19 84 ILE A O 1
#